Protein AF-A0AAD8CHP3-F1 (afdb_monomer)

Nearest PDB structures (foldseek):
  4o7q-assembly1_A  TM=8.696E-01  e=1.292E-02  Homo sapiens
  3vd8-assembly1_A  TM=9.034E-01  e=2.076E-02  Escherichia coli O157:H7
  6p6c-assembly1_A  TM=6.673E-01  e=2.740E-01  Homo sapiens

Organism: NCBI:txid40147

Structure (mmCIF, N/CA/C/O backbone):
data_AF-A0AAD8CHP3-F1
#
_entry.id   AF-A0AAD8CHP3-F1
#
loop_
_atom_site.group_PDB
_atom_site.id
_atom_site.type_symbol
_atom_site.label_atom_id
_atom_site.label_alt_id
_atom_site.label_comp_id
_atom_site.label_asym_id
_atom_site.label_entity_id
_atom_site.label_seq_id
_atom_site.pdbx_PDB_ins_code
_atom_site.Cartn_x
_atom_site.Cartn_y
_atom_site.Cartn_z
_atom_site.occupancy
_atom_site.B_iso_or_equiv
_atom_site.auth_seq_id
_atom_site.auth_comp_id
_atom_site.auth_asym_id
_atom_site.auth_atom_id
_atom_site.pdbx_PDB_model_num
ATOM 1 N N . MET A 1 1 ? -0.700 0.574 -36.004 1.00 47.62 1 MET A N 1
ATOM 2 C CA . MET A 1 1 ? -0.506 0.316 -34.564 1.00 47.62 1 MET A CA 1
ATOM 3 C C . MET A 1 1 ? 0.311 1.462 -34.017 1.00 47.62 1 MET A C 1
ATOM 5 O O . MET A 1 1 ? 1.332 1.786 -34.609 1.00 47.62 1 MET A O 1
ATOM 9 N N . ASP A 1 2 ? -0.210 2.144 -33.004 1.00 65.44 2 ASP A N 1
ATOM 10 C CA . ASP A 1 2 ? 0.428 3.311 -32.400 1.00 65.44 2 ASP A CA 1
ATOM 11 C C . ASP A 1 2 ? 1.391 2.822 -31.314 1.00 65.44 2 ASP A C 1
ATOM 13 O O . ASP A 1 2 ? 0.971 2.398 -30.238 1.00 65.44 2 ASP A O 1
ATOM 17 N N . VAL A 1 3 ? 2.684 2.848 -31.632 1.00 64.81 3 VAL A N 1
ATOM 18 C CA . VAL A 1 3 ? 3.774 2.371 -30.769 1.00 64.81 3 VAL A CA 1
ATOM 19 C C . VAL A 1 3 ? 3.728 3.029 -29.381 1.00 64.81 3 VAL A C 1
ATOM 21 O O . VAL A 1 3 ? 4.070 2.397 -28.385 1.00 64.81 3 VAL A O 1
ATOM 24 N N . VAL A 1 4 ? 3.232 4.267 -29.273 1.00 62.03 4 VAL A N 1
ATOM 25 C CA . VAL A 1 4 ? 3.139 4.993 -27.997 1.00 62.03 4 VAL A CA 1
ATOM 26 C C . VAL A 1 4 ? 2.039 4.421 -27.097 1.00 62.03 4 VAL A C 1
ATOM 28 O O . VAL A 1 4 ? 2.197 4.386 -25.874 1.00 62.03 4 VAL A O 1
ATOM 31 N N . LEU A 1 5 ? 0.926 3.955 -27.675 1.00 61.50 5 LEU A N 1
ATOM 32 C CA . LEU A 1 5 ? -0.160 3.329 -26.914 1.00 61.50 5 LEU A CA 1
ATOM 33 C C . LEU A 1 5 ? 0.250 1.964 -26.355 1.00 61.50 5 LEU A C 1
ATOM 35 O O . LEU A 1 5 ? -0.121 1.636 -25.225 1.00 61.50 5 LEU A O 1
ATOM 39 N N . ASP A 1 6 ? 1.030 1.194 -27.112 1.00 62.28 6 ASP A N 1
ATOM 40 C CA . ASP A 1 6 ? 1.503 -0.122 -26.683 1.00 62.28 6 ASP A CA 1
ATOM 41 C C . ASP A 1 6 ? 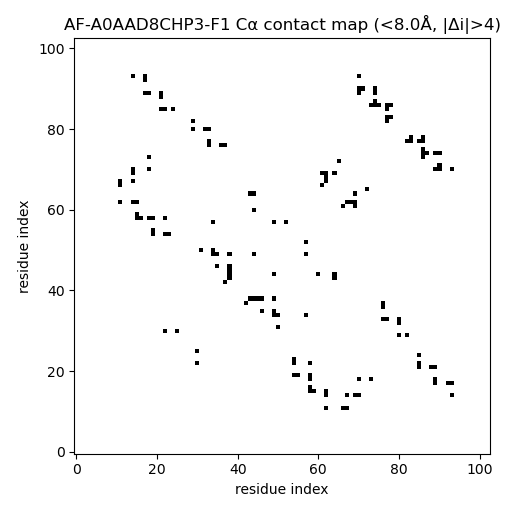2.575 -0.007 -25.584 1.00 62.28 6 ASP A C 1
ATOM 43 O O . ASP A 1 6 ? 2.479 -0.701 -24.572 1.00 62.28 6 ASP A O 1
ATOM 47 N N . ILE A 1 7 ? 3.501 0.957 -25.683 1.00 59.72 7 ILE A N 1
ATOM 48 C CA . ILE A 1 7 ? 4.495 1.236 -24.626 1.00 59.72 7 ILE A CA 1
ATOM 49 C C . ILE A 1 7 ? 3.816 1.663 -23.314 1.00 59.72 7 ILE A C 1
ATOM 51 O O . ILE A 1 7 ? 4.141 1.146 -22.245 1.00 59.72 7 ILE A O 1
ATOM 55 N N . LYS A 1 8 ? 2.820 2.563 -23.366 1.00 60.69 8 LYS A N 1
ATOM 56 C CA . LYS A 1 8 ? 2.075 2.979 -22.160 1.00 60.69 8 LYS A CA 1
ATOM 57 C C . LYS A 1 8 ? 1.352 1.807 -21.493 1.00 60.69 8 LYS A C 1
ATOM 59 O O . LYS A 1 8 ? 1.336 1.723 -20.268 1.00 60.69 8 LYS A O 1
ATOM 64 N N . LYS A 1 9 ? 0.772 0.891 -22.277 1.00 59.53 9 LYS A N 1
ATOM 65 C CA . LYS A 1 9 ? 0.114 -0.313 -21.745 1.00 59.53 9 LYS A CA 1
ATOM 66 C C . LYS A 1 9 ? 1.102 -1.260 -21.068 1.00 59.53 9 LYS A C 1
ATOM 68 O O . LYS A 1 9 ? 0.808 -1.729 -19.972 1.00 59.53 9 LYS A O 1
ATOM 73 N N . VAL A 1 10 ? 2.259 -1.507 -21.684 1.00 60.03 10 VAL A N 1
ATOM 74 C CA . VAL A 1 10 ? 3.324 -2.343 -21.104 1.00 60.03 10 VAL A CA 1
ATOM 75 C C . VAL A 1 10 ? 3.851 -1.723 -19.805 1.00 60.03 10 VAL A C 1
ATOM 77 O O . VAL A 1 10 ? 3.923 -2.404 -18.785 1.00 60.03 10 VAL A O 1
ATOM 80 N N . SER A 1 11 ? 4.100 -0.411 -19.791 1.00 71.81 11 SER A N 1
ATOM 81 C CA . SER A 1 11 ? 4.550 0.322 -18.599 1.00 71.81 11 SER A CA 1
ATOM 82 C C . SER A 1 11 ? 3.544 0.251 -17.437 1.00 71.81 11 SER A C 1
ATOM 84 O O . SER A 1 11 ? 3.926 0.005 -16.289 1.00 71.81 11 SER A O 1
ATOM 86 N N . MET A 1 12 ? 2.243 0.377 -17.723 1.00 70.69 12 MET A N 1
ATOM 87 C CA . MET A 1 12 ? 1.178 0.261 -16.715 1.00 70.69 12 MET A CA 1
ATOM 88 C C . MET A 1 12 ? 1.024 -1.172 -16.186 1.00 70.69 12 MET A C 1
ATOM 90 O O . MET A 1 12 ? 0.844 -1.359 -14.983 1.00 70.69 12 MET A O 1
ATOM 94 N N . ALA A 1 13 ? 1.127 -2.183 -17.055 1.00 71.62 13 ALA A N 1
ATOM 95 C CA . ALA A 1 13 ? 1.086 -3.591 -16.656 1.00 71.62 13 ALA A CA 1
ATOM 96 C C . ALA A 1 13 ? 2.280 -3.960 -15.758 1.00 71.62 13 ALA A C 1
ATOM 98 O O . ALA A 1 13 ? 2.099 -4.582 -14.709 1.00 71.62 13 ALA A O 1
ATOM 99 N N . ASN A 1 14 ? 3.480 -3.491 -16.110 1.00 81.94 14 ASN A N 1
ATOM 100 C CA . ASN A 1 14 ? 4.677 -3.667 -15.290 1.00 81.94 14 ASN A CA 1
ATOM 101 C C . ASN A 1 14 ? 4.514 -2.979 -13.928 1.00 81.94 14 ASN A C 1
ATOM 103 O O . ASN A 1 14 ? 4.779 -3.590 -12.895 1.00 81.94 14 ASN A O 1
ATOM 107 N N . THR A 1 15 ? 3.991 -1.750 -13.910 1.00 87.94 15 THR A N 1
ATOM 108 C CA . THR A 1 15 ? 3.747 -0.990 -12.674 1.00 87.94 15 THR A CA 1
ATOM 109 C C . THR A 1 15 ? 2.755 -1.690 -11.745 1.00 87.94 15 THR A C 1
ATOM 111 O O . THR A 1 15 ? 2.998 -1.796 -10.543 1.00 87.94 15 THR A O 1
ATOM 114 N N . TRP A 1 16 ? 1.654 -2.204 -12.293 1.00 90.25 16 TRP A N 1
ATOM 115 C CA . TRP A 1 16 ? 0.653 -2.935 -11.520 1.00 90.25 16 TRP A CA 1
ATOM 116 C C . TRP A 1 16 ? 1.238 -4.220 -10.922 1.00 90.25 16 TRP A C 1
ATOM 118 O O . TRP A 1 16 ? 1.164 -4.398 -9.707 1.00 90.25 16 TRP A O 1
ATOM 128 N N . SER A 1 17 ? 1.872 -5.073 -11.733 1.00 91.38 17 SER A N 1
ATOM 129 C CA . SER A 1 17 ? 2.467 -6.331 -11.249 1.00 91.38 17 SER A CA 1
ATOM 130 C C . SER A 1 17 ? 3.528 -6.104 -10.164 1.00 91.38 17 SER A C 1
ATOM 132 O O . SER A 1 17 ? 3.637 -6.871 -9.206 1.00 91.38 17 SER A O 1
ATOM 134 N N . LEU A 1 18 ? 4.281 -5.007 -10.278 1.00 94.31 18 LEU A N 1
ATOM 135 C CA . LEU A 1 18 ? 5.284 -4.625 -9.299 1.00 94.31 18 LEU A CA 1
ATOM 136 C C . LEU A 1 18 ? 4.638 -4.225 -7.967 1.00 94.31 18 LEU A C 1
ATOM 138 O O . LEU A 1 18 ? 5.061 -4.700 -6.914 1.00 94.31 18 LEU A O 1
ATOM 142 N N . LEU A 1 19 ? 3.604 -3.382 -8.007 1.00 96.94 19 LEU A N 1
ATOM 143 C CA . LEU A 1 19 ? 2.847 -3.000 -6.815 1.00 96.94 19 LEU A CA 1
ATOM 144 C C . LEU A 1 19 ? 2.206 -4.218 -6.147 1.00 96.94 19 LEU A C 1
ATOM 146 O O . LEU A 1 19 ? 2.358 -4.391 -4.944 1.00 96.94 19 LEU A O 1
ATOM 150 N N . GLU A 1 20 ? 1.549 -5.082 -6.919 1.00 96.88 20 GLU A N 1
ATOM 151 C CA . GLU A 1 20 ? 0.931 -6.311 -6.413 1.00 96.88 20 GLU A CA 1
ATOM 152 C C . GLU A 1 20 ? 1.946 -7.178 -5.657 1.00 96.88 20 GLU A C 1
ATOM 154 O O . GLU A 1 20 ? 1.721 -7.517 -4.495 1.00 96.88 20 GLU A O 1
ATOM 159 N N . LYS A 1 21 ? 3.093 -7.474 -6.284 1.00 96.31 21 LYS A N 1
ATOM 160 C CA . LYS A 1 21 ? 4.168 -8.286 -5.695 1.00 96.31 21 LYS A CA 1
ATOM 161 C C . LYS A 1 21 ? 4.617 -7.750 -4.334 1.00 96.31 21 LYS A C 1
ATOM 163 O O . LYS A 1 21 ? 4.808 -8.527 -3.403 1.00 96.31 21 LYS A O 1
ATOM 168 N N . HIS A 1 22 ? 4.831 -6.440 -4.220 1.00 97.81 22 HIS A N 1
ATOM 169 C CA . HIS A 1 22 ? 5.357 -5.838 -2.989 1.00 97.81 22 HIS A CA 1
ATOM 170 C C . HIS A 1 22 ? 4.281 -5.669 -1.917 1.00 97.81 22 HIS A C 1
ATOM 172 O O . HIS A 1 22 ? 4.545 -5.926 -0.744 1.00 97.81 22 HIS A O 1
ATOM 178 N N . LEU A 1 23 ? 3.05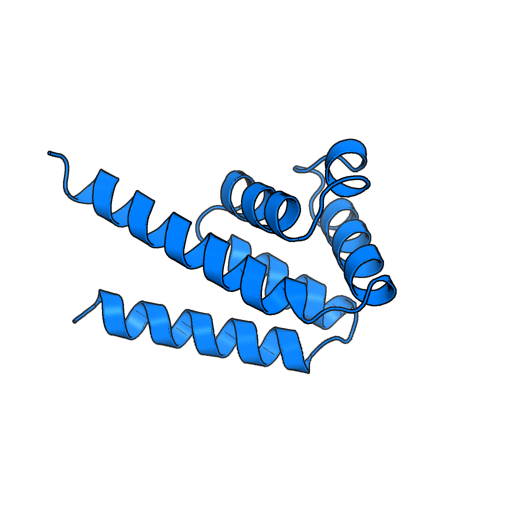4 -5.311 -2.299 1.00 98.00 23 LEU A N 1
ATOM 179 C CA . LEU A 1 23 ? 1.932 -5.210 -1.365 1.00 98.00 23 LEU A CA 1
ATOM 180 C C . LEU A 1 23 ? 1.505 -6.581 -0.817 1.00 98.00 23 LEU A C 1
ATOM 182 O O . LEU A 1 23 ? 1.055 -6.655 0.323 1.00 98.00 23 LEU A O 1
ATOM 186 N N . ALA A 1 24 ? 1.705 -7.667 -1.571 1.00 97.69 24 ALA A N 1
ATOM 187 C CA . ALA A 1 24 ? 1.462 -9.035 -1.106 1.00 97.69 24 ALA A CA 1
ATOM 188 C C . ALA A 1 24 ? 2.385 -9.467 0.050 1.00 97.69 24 ALA A C 1
ATOM 190 O O . ALA A 1 24 ? 2.049 -10.396 0.781 1.00 97.69 24 ALA A O 1
ATOM 191 N N . ASN A 1 25 ? 3.520 -8.787 0.248 1.00 97.06 25 ASN A N 1
ATOM 192 C CA . ASN A 1 25 ? 4.430 -9.049 1.368 1.00 97.06 25 ASN A CA 1
ATOM 193 C C . ASN A 1 25 ? 3.974 -8.390 2.680 1.00 97.06 25 ASN A C 1
ATOM 195 O O . ASN A 1 25 ? 4.610 -8.579 3.717 1.00 97.06 25 ASN A O 1
ATOM 199 N N . LEU A 1 26 ? 2.900 -7.597 2.652 1.00 97.50 26 LEU A N 1
ATOM 200 C CA . LEU A 1 26 ? 2.329 -6.999 3.850 1.00 97.50 26 LEU A CA 1
ATOM 201 C C . LEU A 1 26 ? 1.443 -8.012 4.573 1.00 97.50 26 LEU A C 1
ATOM 203 O O . LEU A 1 26 ? 0.558 -8.626 3.978 1.00 97.50 26 LEU A O 1
ATOM 207 N N . ASP A 1 27 ? 1.613 -8.125 5.889 1.00 97.12 27 ASP A N 1
ATOM 208 C CA . ASP A 1 27 ? 0.610 -8.792 6.713 1.00 97.12 27 ASP A CA 1
ATOM 209 C C . ASP A 1 27 ? -0.723 -8.019 6.697 1.00 97.12 27 ASP A C 1
ATOM 211 O O . ASP A 1 27 ? -0.794 -6.836 6.345 1.00 97.12 27 ASP A O 1
ATOM 215 N N . ALA A 1 28 ? -1.799 -8.677 7.133 1.00 96.81 28 ALA A N 1
ATOM 216 C CA . ALA A 1 28 ? -3.144 -8.105 7.112 1.00 96.81 28 ALA A CA 1
ATOM 217 C C . ALA A 1 28 ? -3.266 -6.771 7.879 1.00 96.81 28 ALA A C 1
ATOM 219 O O . ALA A 1 28 ? -4.057 -5.906 7.493 1.00 96.81 28 ALA A O 1
ATOM 220 N N . THR A 1 29 ? -2.486 -6.576 8.947 1.00 97.88 29 THR A N 1
ATOM 221 C CA . THR A 1 29 ? -2.509 -5.338 9.739 1.00 97.88 29 THR A CA 1
ATOM 222 C C . THR A 1 29 ? -1.857 -4.202 8.965 1.00 97.88 29 THR A C 1
ATOM 224 O O . THR A 1 29 ? -2.436 -3.119 8.848 1.00 97.88 29 THR A O 1
ATOM 227 N N . ASN A 1 30 ? -0.672 -4.443 8.410 1.00 98.38 30 ASN A N 1
ATOM 228 C CA . ASN A 1 30 ? 0.051 -3.453 7.623 1.00 98.38 30 ASN A CA 1
ATOM 229 C C . ASN A 1 30 ? -0.666 -3.133 6.310 1.00 98.38 30 ASN A C 1
ATOM 231 O O . ASN A 1 30 ? -0.757 -1.964 5.943 1.00 98.38 30 ASN A O 1
ATOM 235 N N . PHE A 1 31 ? -1.287 -4.121 5.664 1.00 98.44 31 PHE A N 1
ATOM 236 C CA . PHE A 1 31 ? -2.106 -3.877 4.481 1.00 98.44 31 PHE A CA 1
ATOM 237 C C . PHE A 1 31 ? -3.348 -3.033 4.804 1.00 98.44 31 PHE A C 1
ATOM 239 O O . PHE A 1 31 ? -3.662 -2.083 4.088 1.00 98.44 31 PHE A O 1
ATOM 246 N N . LYS A 1 32 ? -4.027 -3.284 5.932 1.00 97.94 32 LYS A N 1
ATOM 247 C CA . LYS A 1 32 ? -5.143 -2.430 6.373 1.00 97.94 32 LYS A CA 1
ATOM 248 C C . LYS A 1 32 ? -4.695 -0.987 6.636 1.00 97.94 32 LYS A C 1
ATOM 250 O O . LYS A 1 32 ? -5.380 -0.059 6.207 1.00 97.94 32 LYS A O 1
ATOM 255 N N . LYS A 1 33 ? -3.550 -0.790 7.304 1.00 98.25 33 LYS A N 1
ATOM 256 C CA . LYS A 1 33 ? -2.963 0.545 7.531 1.00 98.25 33 LYS A CA 1
ATOM 257 C C . LYS A 1 33 ? -2.608 1.238 6.220 1.00 98.25 33 LYS A C 1
ATOM 259 O O . LYS A 1 33 ? -2.916 2.414 6.067 1.00 98.25 33 LYS A O 1
ATOM 264 N N . PHE A 1 34 ? -2.023 0.503 5.277 1.00 98.44 34 PHE A N 1
ATOM 265 C CA . PHE A 1 34 ? -1.704 1.007 3.947 1.00 98.44 34 PHE A CA 1
ATOM 266 C C . PHE A 1 34 ? -2.955 1.561 3.255 1.00 98.44 34 PHE A C 1
ATOM 268 O O . PHE A 1 34 ? -2.961 2.713 2.836 1.00 98.44 34 PHE A O 1
ATOM 275 N N . LYS A 1 35 ? -4.049 0.786 3.206 1.00 98.12 35 LYS A N 1
ATOM 276 C CA . LYS A 1 35 ? -5.311 1.222 2.580 1.00 98.12 35 LYS A CA 1
ATOM 277 C C . LYS A 1 35 ? -5.919 2.444 3.268 1.00 98.12 35 LYS A C 1
ATOM 279 O O . LYS A 1 35 ? -6.425 3.336 2.594 1.00 98.12 35 LYS A O 1
ATOM 284 N N . PHE A 1 36 ? -5.857 2.495 4.598 1.00 97.19 36 PHE A N 1
ATOM 285 C CA . PHE A 1 36 ? -6.326 3.648 5.366 1.00 97.19 36 PHE A CA 1
ATOM 286 C C . PHE A 1 36 ? -5.518 4.907 5.036 1.00 97.19 36 PHE A C 1
ATOM 288 O O . PHE A 1 36 ? -6.095 5.932 4.686 1.00 97.19 36 PHE A O 1
ATOM 295 N N . ARG A 1 37 ? -4.185 4.809 5.064 1.00 97.50 37 ARG A N 1
ATOM 296 C CA . ARG A 1 37 ? -3.296 5.937 4.779 1.00 97.50 37 ARG A CA 1
ATOM 297 C C . ARG A 1 37 ? -3.372 6.387 3.320 1.00 97.50 37 ARG A C 1
ATOM 299 O O . ARG A 1 37 ? -3.330 7.582 3.055 1.00 97.50 37 ARG A O 1
ATOM 306 N N . LEU A 1 38 ? -3.559 5.450 2.389 1.00 96.69 38 LEU A N 1
ATOM 307 C CA . LEU A 1 38 ? -3.833 5.752 0.986 1.00 96.69 38 LEU A CA 1
ATOM 308 C C . LEU A 1 38 ? -5.085 6.618 0.841 1.00 96.69 38 LEU A C 1
ATOM 310 O O . LEU A 1 38 ? -5.035 7.628 0.155 1.00 96.69 38 LEU A O 1
ATOM 314 N N . ASN A 1 39 ? -6.182 6.257 1.509 1.00 95.88 39 ASN A N 1
ATOM 315 C CA . ASN A 1 39 ? -7.411 7.046 1.464 1.00 95.88 39 ASN A CA 1
ATOM 316 C C . ASN A 1 39 ? -7.274 8.414 2.155 1.00 95.88 39 ASN A C 1
ATOM 318 O O . ASN A 1 39 ? -7.844 9.393 1.682 1.00 95.88 39 ASN A O 1
ATOM 322 N N . GLU A 1 40 ? -6.537 8.480 3.266 1.00 94.31 40 GLU A N 1
ATOM 323 C CA . GLU A 1 40 ? -6.323 9.716 4.025 1.00 94.31 40 GLU A CA 1
ATOM 324 C C . GLU A 1 40 ? -5.481 10.734 3.240 1.00 94.31 40 GLU A C 1
ATOM 326 O O . GLU A 1 40 ? -5.836 11.910 3.183 1.00 94.31 40 GLU A O 1
ATOM 331 N N . SER A 1 41 ? -4.395 10.279 2.609 1.00 90.31 41 SER A N 1
ATOM 332 C CA . SER A 1 41 ? -3.501 11.130 1.816 1.00 90.31 41 SER A CA 1
ATOM 333 C C . SER A 1 41 ? -4.024 11.397 0.400 1.00 90.31 41 SER A C 1
ATOM 335 O O . SER A 1 41 ? -3.684 12.424 -0.185 1.00 90.31 41 SER A O 1
ATOM 337 N N . HIS A 1 42 ? -4.840 10.490 -0.150 1.00 88.94 42 HIS A N 1
ATOM 338 C CA . HIS A 1 42 ? -5.341 10.539 -1.526 1.00 88.94 42 HIS A CA 1
ATOM 339 C C . HIS A 1 42 ? -6.824 10.152 -1.596 1.00 88.94 42 HIS A C 1
ATOM 341 O O . HIS A 1 42 ? -7.203 8.985 -1.757 1.00 88.94 42 HIS A O 1
ATOM 347 N N . GLN A 1 43 ? -7.691 11.159 -1.489 1.00 86.56 43 GLN A N 1
ATOM 348 C CA . GLN A 1 43 ? -9.145 10.981 -1.492 1.00 86.56 43 GLN A CA 1
ATOM 349 C C . GLN A 1 43 ? -9.725 10.627 -2.873 1.00 86.56 43 GLN A C 1
ATOM 351 O O . GLN A 1 43 ? -10.921 10.355 -2.985 1.00 86.56 43 GLN A O 1
ATOM 356 N N . GLU A 1 44 ? -8.900 10.588 -3.921 1.00 91.38 44 GLU A N 1
ATOM 357 C CA . GLU A 1 44 ? -9.288 10.183 -5.273 1.00 91.38 44 GLU A CA 1
ATOM 358 C C . GLU A 1 44 ? -9.824 8.738 -5.327 1.00 91.38 44 GLU A C 1
ATOM 360 O O . GLU A 1 44 ? -10.658 8.408 -6.177 1.00 91.38 44 GLU A O 1
ATOM 365 N N . ILE A 1 45 ? -9.401 7.878 -4.389 1.00 90.50 45 ILE A N 1
ATOM 366 C CA . ILE A 1 45 ? -9.936 6.525 -4.217 1.00 90.50 45 ILE A CA 1
ATOM 367 C C . ILE A 1 45 ? -10.789 6.489 -2.944 1.00 90.50 45 ILE A C 1
ATOM 369 O O . ILE A 1 45 ? -10.281 6.514 -1.824 1.00 90.50 45 ILE A O 1
ATOM 373 N N . GLY A 1 46 ? -12.109 6.398 -3.111 1.00 92.19 46 GLY A N 1
ATOM 374 C CA . GLY A 1 46 ? -13.042 6.366 -1.982 1.00 92.19 46 GLY A CA 1
ATOM 375 C C . GLY A 1 46 ? -12.853 5.150 -1.065 1.00 92.19 46 GLY A C 1
ATOM 376 O O . GLY A 1 46 ? -12.660 4.028 -1.542 1.00 92.19 46 GLY A O 1
ATOM 377 N N . TRP A 1 47 ? -12.993 5.363 0.251 1.00 94.38 47 TRP A N 1
ATOM 378 C CA . TRP A 1 47 ? -12.785 4.336 1.282 1.00 94.38 47 TRP A CA 1
ATOM 379 C C . TRP A 1 47 ? -13.572 3.049 1.026 1.00 94.38 47 TRP A C 1
ATOM 381 O O . TRP A 1 47 ? -12.999 1.973 1.115 1.00 94.38 47 TRP A O 1
ATOM 391 N N . GLY A 1 48 ? -14.843 3.135 0.618 1.00 93.44 48 GLY A N 1
ATOM 392 C CA . GLY A 1 48 ? -15.661 1.941 0.365 1.00 93.44 48 GLY A CA 1
ATOM 393 C C . GLY A 1 48 ? -15.088 1.002 -0.708 1.00 93.44 48 GLY A C 1
ATOM 394 O O . GLY A 1 48 ? -15.270 -0.211 -0.619 1.00 93.44 48 GLY A O 1
ATOM 395 N N . LYS A 1 49 ? -14.344 1.539 -1.692 1.00 94.56 49 LYS A N 1
ATOM 396 C CA . LYS A 1 49 ? -13.614 0.720 -2.674 1.00 94.56 49 LYS A CA 1
ATOM 397 C C . LYS A 1 49 ? -12.372 0.085 -2.051 1.00 94.56 49 LYS A C 1
ATOM 399 O O . LYS A 1 49 ? -12.116 -1.089 -2.274 1.00 94.56 49 LYS A O 1
ATOM 404 N N . LEU A 1 50 ? -11.614 0.845 -1.261 1.00 95.81 50 LEU A N 1
ATOM 405 C CA . LEU A 1 50 ? -10.383 0.359 -0.632 1.00 95.81 50 LEU A CA 1
ATOM 406 C C . LEU A 1 50 ? -10.647 -0.644 0.489 1.00 95.81 50 LEU A C 1
ATOM 408 O O . LEU A 1 50 ? -9.923 -1.622 0.612 1.00 95.81 50 LEU A O 1
ATOM 412 N N . GLU A 1 51 ? -11.676 -0.453 1.304 1.00 95.75 51 GLU A N 1
ATOM 413 C CA . GLU A 1 51 ? -11.956 -1.297 2.467 1.00 95.75 51 GLU A CA 1
ATOM 414 C C . GLU A 1 51 ? -12.072 -2.778 2.087 1.00 95.75 51 GLU A C 1
ATOM 416 O O . GLU A 1 51 ? -11.452 -3.633 2.726 1.00 95.75 51 GLU A O 1
ATOM 421 N N . THR A 1 52 ? -12.775 -3.054 0.988 1.00 95.12 52 THR A N 1
ATOM 422 C CA . THR A 1 52 ? -13.035 -4.406 0.477 1.00 95.12 52 THR A CA 1
ATOM 423 C C . THR A 1 52 ? -12.024 -4.884 -0.564 1.00 95.12 52 THR A C 1
ATOM 425 O O . THR A 1 52 ? -11.957 -6.084 -0.809 1.00 95.12 52 THR A O 1
ATOM 428 N N . ALA A 1 53 ? -11.206 -3.988 -1.128 1.00 97.00 53 ALA A N 1
ATOM 429 C CA . ALA A 1 53 ? -10.184 -4.349 -2.104 1.00 97.00 53 ALA A CA 1
ATOM 430 C C . ALA A 1 53 ? -9.124 -5.285 -1.505 1.00 97.00 53 ALA A C 1
ATOM 432 O O . ALA A 1 53 ? -8.573 -5.035 -0.419 1.00 97.00 53 ALA A O 1
ATOM 433 N N . ASP A 1 54 ? -8.812 -6.336 -2.255 1.00 97.81 54 ASP A N 1
ATOM 434 C CA . ASP A 1 54 ? -7.641 -7.167 -2.024 1.00 97.81 54 ASP A CA 1
ATOM 435 C C . ASP A 1 54 ? -6.368 -6.487 -2.569 1.00 97.81 54 ASP A C 1
ATOM 437 O O . ASP A 1 54 ? -6.373 -5.319 -2.981 1.00 97.81 54 ASP A O 1
ATOM 441 N N . VAL A 1 55 ? -5.240 -7.197 -2.513 1.00 97.94 55 VAL A N 1
ATOM 442 C CA . VAL A 1 55 ? -3.9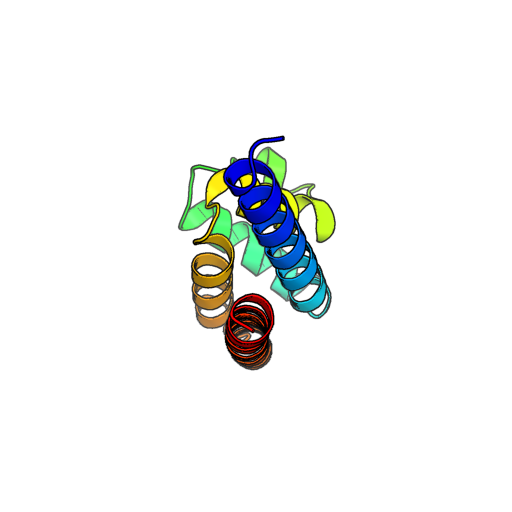43 -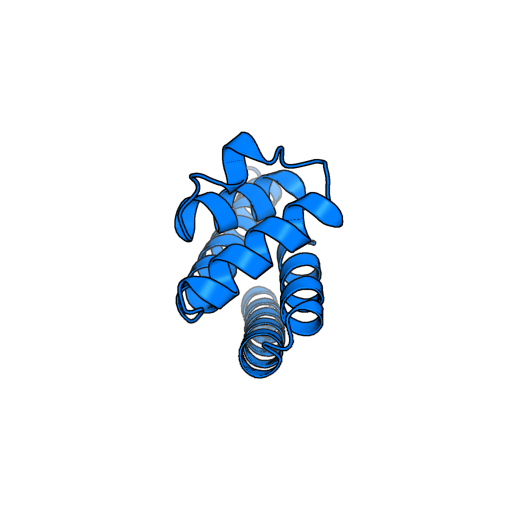6.692 -2.989 1.00 97.94 55 VAL A CA 1
ATOM 443 C C . VAL A 1 55 ? -3.989 -6.350 -4.480 1.00 97.94 55 VAL A C 1
ATOM 445 O O . VAL A 1 55 ? -3.482 -5.300 -4.884 1.00 97.94 55 VAL A O 1
ATOM 448 N N . LEU A 1 56 ? -4.632 -7.200 -5.283 1.00 96.94 56 LEU A N 1
ATOM 449 C CA . LEU A 1 56 ? -4.725 -7.037 -6.727 1.00 96.94 56 LEU A CA 1
ATOM 450 C C . LEU A 1 56 ? -5.551 -5.802 -7.083 1.00 96.94 56 LEU A C 1
ATOM 452 O O . LEU A 1 56 ? -5.123 -4.966 -7.882 1.00 96.94 56 LEU A O 1
ATOM 456 N N . ASP A 1 57 ? -6.727 -5.680 -6.475 1.00 97.19 57 ASP A N 1
ATOM 457 C CA . ASP A 1 57 ? -7.642 -4.569 -6.690 1.00 97.19 57 ASP A CA 1
ATOM 458 C C . ASP A 1 57 ? -7.035 -3.253 -6.209 1.00 97.19 57 ASP A C 1
ATOM 460 O O . ASP A 1 57 ? -7.118 -2.243 -6.909 1.00 97.19 57 ASP A O 1
ATOM 464 N N . THR A 1 58 ? -6.341 -3.265 -5.068 1.00 97.69 58 THR A N 1
ATOM 465 C CA . THR A 1 58 ? -5.629 -2.085 -4.557 1.00 97.69 58 THR A CA 1
ATOM 466 C C . THR A 1 58 ? -4.553 -1.632 -5.541 1.00 97.69 58 THR A C 1
ATOM 468 O O . THR A 1 58 ? -4.513 -0.455 -5.901 1.00 97.69 58 THR A O 1
ATOM 471 N N . ALA A 1 59 ? -3.727 -2.550 -6.050 1.00 96.81 59 ALA A N 1
ATOM 472 C CA . ALA A 1 59 ? -2.683 -2.213 -7.014 1.00 96.81 59 ALA A CA 1
ATOM 473 C C . ALA A 1 59 ? -3.266 -1.657 -8.329 1.00 96.81 59 ALA A C 1
ATOM 475 O O . ALA A 1 59 ? -2.786 -0.637 -8.831 1.00 96.81 59 ALA A O 1
ATOM 476 N N . LYS A 1 60 ? -4.355 -2.246 -8.850 1.00 95.12 60 LYS A N 1
ATOM 477 C CA . LYS A 1 60 ? -5.074 -1.709 -10.021 1.00 95.12 60 LYS A CA 1
ATOM 478 C C . LYS A 1 60 ? -5.601 -0.301 -9.774 1.00 95.12 60 LYS A C 1
ATOM 480 O O . LYS A 1 60 ? -5.418 0.564 -10.627 1.00 95.12 60 LYS A O 1
ATOM 485 N N . LEU A 1 61 ? -6.253 -0.071 -8.634 1.00 95.81 61 LEU A N 1
ATOM 486 C CA . LEU A 1 61 ? -6.806 1.236 -8.280 1.00 95.81 61 LEU A CA 1
ATOM 487 C C . LEU A 1 61 ? -5.702 2.297 -8.215 1.00 95.81 61 LEU A C 1
ATOM 489 O O . LEU A 1 61 ? -5.889 3.397 -8.731 1.00 95.81 61 LEU A O 1
ATOM 493 N N . MET A 1 62 ? -4.533 1.958 -7.664 1.00 96.12 62 MET A N 1
ATOM 494 C CA . MET A 1 62 ? -3.385 2.864 -7.633 1.00 96.12 62 MET A CA 1
ATOM 495 C C . MET A 1 62 ? -2.881 3.212 -9.035 1.00 96.12 62 MET A C 1
ATOM 497 O O . MET A 1 62 ? -2.669 4.387 -9.326 1.00 96.12 62 MET A O 1
ATOM 501 N N . VAL A 1 63 ? -2.729 2.231 -9.930 1.00 93.88 63 VAL A N 1
ATOM 502 C CA . VAL A 1 63 ? -2.293 2.500 -11.312 1.00 93.88 63 VAL A CA 1
ATOM 503 C C . VAL A 1 63 ? -3.333 3.311 -12.079 1.00 93.88 63 VAL A C 1
ATOM 505 O O . VAL A 1 63 ? -2.978 4.262 -12.766 1.00 93.88 63 VAL A O 1
ATOM 508 N N . GLN A 1 64 ? -4.619 2.995 -11.931 1.00 92.44 64 GLN A N 1
ATOM 509 C CA . GLN A 1 64 ? -5.696 3.742 -12.586 1.00 92.44 64 GLN A CA 1
ATOM 510 C C . GLN A 1 64 ? -5.768 5.199 -12.117 1.00 92.44 64 GLN A C 1
ATOM 512 O O . GLN A 1 64 ? -6.067 6.084 -12.915 1.00 92.44 64 GLN A O 1
ATOM 517 N N . CYS A 1 65 ? -5.509 5.444 -10.833 1.00 94.00 65 CYS A N 1
ATOM 518 C CA . CYS A 1 65 ? -5.639 6.767 -10.240 1.00 94.00 65 CYS A CA 1
ATOM 519 C C . CYS A 1 65 ? -4.381 7.625 -10.426 1.00 94.00 65 CYS A C 1
ATOM 521 O O . CYS A 1 65 ? -4.468 8.794 -10.795 1.00 94.00 65 CYS A O 1
ATOM 523 N N . PHE A 1 66 ? -3.202 7.044 -10.201 1.00 91.69 66 PHE A N 1
ATOM 524 C CA . PHE A 1 66 ? -1.935 7.781 -10.144 1.00 91.69 66 PHE A CA 1
ATOM 525 C C . PHE A 1 66 ? -1.036 7.544 -11.363 1.00 91.69 66 PHE A C 1
ATOM 527 O O . PHE A 1 66 ? -0.004 8.206 -11.495 1.00 91.69 66 PHE A O 1
ATOM 534 N N . ASN A 1 67 ? -1.416 6.641 -12.275 1.00 89.06 67 ASN A N 1
ATOM 535 C CA . ASN A 1 67 ? -0.663 6.289 -13.481 1.00 89.06 67 ASN A CA 1
ATOM 536 C C . ASN A 1 67 ? 0.817 6.010 -13.152 1.00 89.06 67 ASN A C 1
ATOM 538 O O . ASN A 1 67 ? 1.132 5.197 -12.282 1.00 89.06 67 ASN A O 1
ATOM 542 N N . ASN A 1 68 ? 1.733 6.740 -13.793 1.00 82.69 68 ASN A N 1
ATOM 543 C CA . ASN A 1 68 ? 3.179 6.607 -13.612 1.00 82.69 68 ASN A CA 1
ATOM 544 C C . ASN A 1 68 ? 3.656 6.945 -12.187 1.00 82.69 68 ASN A C 1
ATOM 546 O O . ASN A 1 68 ? 4.759 6.556 -11.815 1.00 82.69 68 ASN A O 1
ATOM 550 N N . ASN A 1 69 ? 2.857 7.661 -11.387 1.00 90.44 69 ASN A N 1
ATOM 551 C CA . ASN A 1 69 ? 3.215 8.021 -10.014 1.00 90.44 69 ASN A CA 1
ATOM 552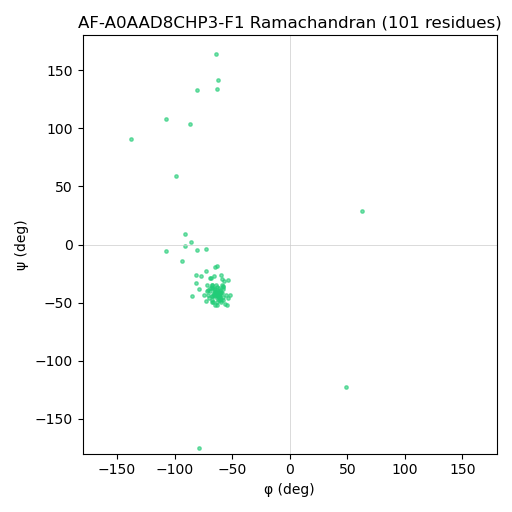 C C . ASN A 1 69 ? 2.752 6.987 -8.969 1.00 90.44 69 ASN A C 1
ATOM 554 O O . ASN A 1 69 ? 3.018 7.153 -7.781 1.00 90.44 69 ASN A O 1
ATOM 558 N N . ALA A 1 70 ? 2.078 5.907 -9.381 1.00 94.25 70 ALA A N 1
ATOM 559 C CA . ALA A 1 70 ? 1.534 4.913 -8.453 1.00 94.25 70 ALA A CA 1
ATOM 560 C C . ALA A 1 70 ? 2.608 4.283 -7.546 1.00 94.25 70 ALA A C 1
ATOM 562 O O . ALA A 1 70 ? 2.373 4.087 -6.355 1.00 94.25 70 ALA A O 1
ATOM 563 N N . VAL A 1 71 ? 3.810 4.028 -8.079 1.00 94.88 71 VAL A N 1
ATOM 564 C CA . VAL A 1 71 ? 4.943 3.515 -7.287 1.00 94.88 71 VAL A CA 1
ATOM 565 C C . VAL A 1 71 ? 5.413 4.533 -6.252 1.00 94.88 71 VAL A C 1
ATOM 567 O O . VAL A 1 71 ? 5.659 4.153 -5.112 1.00 94.88 71 VAL A O 1
ATOM 570 N N . GLY A 1 72 ? 5.514 5.814 -6.623 1.00 94.81 72 GLY A N 1
ATOM 571 C CA . GLY A 1 72 ? 5.933 6.878 -5.705 1.00 94.81 72 GLY A CA 1
ATOM 572 C C . GLY A 1 72 ? 4.990 6.987 -4.510 1.00 94.81 72 GLY A C 1
ATOM 573 O O . GLY A 1 72 ? 5.427 6.895 -3.366 1.00 94.81 72 GLY A O 1
ATOM 574 N N . VAL A 1 73 ? 3.683 7.038 -4.786 1.00 97.00 73 VAL A N 1
ATOM 575 C CA . VAL A 1 73 ? 2.634 7.060 -3.754 1.00 97.00 73 VAL A CA 1
ATOM 576 C C . VAL A 1 73 ? 2.723 5.836 -2.836 1.00 97.00 73 VAL A C 1
ATOM 578 O O . VAL A 1 73 ? 2.672 5.971 -1.614 1.00 97.00 73 VAL A O 1
ATOM 581 N N . ALA A 1 74 ? 2.899 4.634 -3.396 1.00 97.69 74 ALA A N 1
ATOM 582 C CA . ALA A 1 74 ? 3.034 3.418 -2.597 1.00 97.69 74 ALA A CA 1
ATOM 583 C C . ALA A 1 74 ? 4.253 3.463 -1.666 1.00 97.69 74 ALA A C 1
ATOM 585 O O . ALA A 1 74 ? 4.146 3.093 -0.499 1.00 97.69 74 ALA A O 1
ATOM 586 N N . VAL A 1 75 ? 5.401 3.924 -2.167 1.00 97.94 75 VAL A N 1
ATOM 587 C CA . VAL A 1 75 ? 6.640 4.035 -1.387 1.00 97.94 75 VAL A CA 1
ATOM 588 C C . VAL A 1 75 ? 6.472 4.996 -0.213 1.00 97.94 75 VAL A C 1
ATOM 590 O O . VAL A 1 75 ? 6.902 4.668 0.894 1.00 97.94 75 VAL A O 1
ATOM 593 N N . ASP A 1 76 ? 5.843 6.149 -0.428 1.00 97.94 76 ASP A N 1
ATOM 594 C CA . ASP A 1 76 ? 5.639 7.142 0.630 1.00 97.94 76 ASP A CA 1
ATOM 595 C C . ASP A 1 76 ? 4.697 6.614 1.716 1.00 97.94 76 ASP A C 1
ATOM 597 O O . ASP A 1 76 ? 5.017 6.681 2.902 1.00 97.94 76 ASP A O 1
ATOM 601 N N . ILE A 1 77 ? 3.598 5.961 1.328 1.00 98.19 77 ILE A N 1
ATOM 602 C CA . ILE A 1 77 ? 2.673 5.347 2.287 1.00 98.19 77 ILE A CA 1
ATOM 603 C C . ILE A 1 77 ? 3.351 4.221 3.077 1.00 98.19 77 ILE A C 1
ATOM 605 O O . ILE A 1 77 ? 3.158 4.122 4.288 1.00 98.19 77 ILE A O 1
ATOM 609 N N . LEU A 1 78 ? 4.152 3.371 2.423 1.00 98.50 78 LEU A N 1
ATOM 610 C CA . LEU A 1 78 ? 4.883 2.287 3.090 1.00 98.50 78 LEU A CA 1
ATOM 611 C C . LEU A 1 78 ? 5.865 2.823 4.143 1.00 98.50 78 LEU A C 1
ATOM 613 O O . LEU A 1 78 ? 5.990 2.225 5.214 1.00 98.50 78 LEU A O 1
ATOM 617 N N . LYS A 1 79 ? 6.523 3.957 3.872 1.00 98.12 79 LYS A N 1
ATOM 618 C CA . LYS A 1 79 ? 7.374 4.650 4.852 1.00 98.12 79 LYS A CA 1
ATOM 619 C C . LYS A 1 79 ? 6.555 5.226 6.004 1.00 98.12 79 LYS A C 1
ATOM 621 O O . LYS A 1 79 ? 6.927 5.025 7.157 1.00 98.12 79 LYS A O 1
ATOM 626 N N . ASP A 1 80 ? 5.419 5.860 5.710 1.00 97.75 80 ASP A N 1
ATOM 627 C CA . ASP A 1 80 ? 4.512 6.424 6.720 1.00 97.75 80 ASP A CA 1
ATOM 628 C C . ASP A 1 80 ? 4.015 5.366 7.718 1.00 97.75 80 ASP A C 1
ATOM 630 O O . ASP A 1 80 ? 3.873 5.645 8.909 1.00 97.75 80 ASP A O 1
ATOM 634 N N . ILE A 1 81 ? 3.786 4.129 7.262 1.00 97.62 81 ILE A N 1
ATOM 635 C CA . ILE A 1 81 ? 3.378 3.011 8.130 1.00 97.62 81 ILE A CA 1
ATOM 636 C C . ILE A 1 81 ? 4.561 2.203 8.696 1.00 97.62 81 ILE A C 1
ATOM 638 O O . ILE A 1 81 ? 4.350 1.160 9.317 1.00 97.62 81 ILE A O 1
ATOM 642 N N . ASN A 1 82 ? 5.792 2.692 8.517 1.00 97.56 82 ASN A N 1
ATOM 643 C CA . ASN A 1 82 ? 7.049 2.113 8.998 1.00 97.56 82 ASN A CA 1
ATOM 644 C C . ASN A 1 82 ? 7.392 0.719 8.427 1.00 97.56 82 ASN A C 1
ATOM 646 O O . ASN A 1 82 ? 8.095 -0.068 9.063 1.00 97.56 82 ASN A O 1
ATOM 650 N N . VAL A 1 83 ? 6.944 0.415 7.206 1.00 97.38 83 VAL A N 1
ATOM 651 C CA . VAL A 1 83 ? 7.310 -0.799 6.455 1.00 97.38 83 VAL A CA 1
ATOM 652 C C . VAL A 1 83 ? 8.415 -0.459 5.443 1.00 97.38 83 VAL A C 1
ATOM 654 O O . VAL A 1 83 ? 8.284 -0.601 4.226 1.00 97.38 83 VAL A O 1
ATOM 657 N N . ASN A 1 84 ? 9.534 0.041 5.972 1.00 96.88 84 ASN A N 1
ATOM 658 C CA . ASN A 1 84 ? 10.628 0.620 5.181 1.00 96.88 84 ASN A CA 1
ATOM 659 C C . ASN A 1 84 ? 11.360 -0.393 4.289 1.00 96.88 84 ASN A C 1
ATOM 661 O O . ASN A 1 84 ? 11.911 -0.017 3.254 1.00 96.88 84 ASN A O 1
ATOM 665 N N . ASP A 1 85 ? 11.366 -1.666 4.679 1.00 97.12 85 ASP A N 1
ATOM 666 C CA . ASP A 1 85 ? 12.003 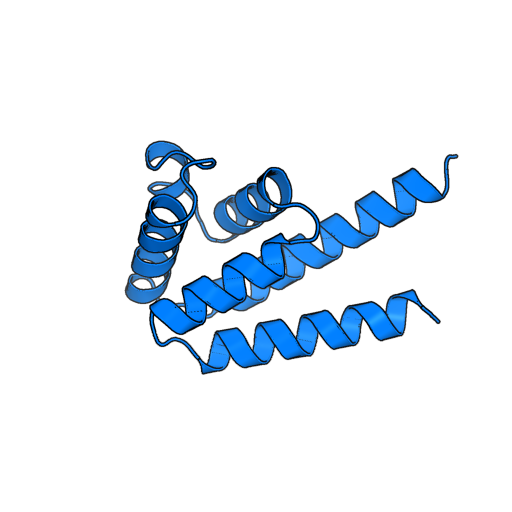-2.741 3.917 1.00 97.12 85 ASP A CA 1
ATOM 667 C C . ASP A 1 85 ? 11.294 -2.950 2.566 1.00 97.12 85 ASP A C 1
ATOM 669 O O . ASP A 1 85 ? 11.899 -2.795 1.503 1.00 97.12 85 ASP A O 1
ATOM 673 N N . VAL A 1 86 ? 9.964 -3.117 2.597 1.00 97.19 86 VAL A N 1
ATOM 674 C CA . VAL A 1 86 ? 9.126 -3.213 1.389 1.00 97.19 86 VAL A CA 1
ATOM 675 C C . VAL A 1 86 ? 9.211 -1.930 0.558 1.00 97.19 86 VAL A C 1
ATOM 677 O O . VAL A 1 86 ? 9.346 -2.003 -0.662 1.00 97.19 86 VAL A O 1
ATOM 680 N N . ALA A 1 87 ? 9.211 -0.750 1.193 1.00 96.75 87 ALA A N 1
ATOM 681 C CA . ALA A 1 87 ? 9.369 0.527 0.487 1.00 96.75 87 ALA A CA 1
ATOM 682 C C . ALA A 1 87 ? 10.695 0.605 -0.293 1.00 96.75 87 ALA A C 1
ATOM 684 O O . ALA A 1 87 ? 10.742 1.083 -1.433 1.00 96.75 87 ALA A O 1
ATOM 685 N N . THR A 1 88 ? 11.778 0.122 0.319 1.00 95.75 88 THR A N 1
ATOM 686 C CA . THR A 1 88 ? 13.119 0.103 -0.274 1.00 95.75 88 THR A CA 1
ATOM 687 C C . THR A 1 88 ? 13.171 -0.859 -1.452 1.00 95.75 88 THR A C 1
ATOM 689 O O . THR A 1 88 ? 13.600 -0.470 -2.540 1.00 95.75 88 THR A O 1
ATOM 692 N N . HIS A 1 89 ? 12.681 -2.086 -1.273 1.00 95.62 89 HIS A N 1
ATOM 693 C CA . HIS A 1 89 ? 12.658 -3.090 -2.331 1.00 95.62 89 HIS A CA 1
ATOM 694 C C . HIS A 1 89 ? 11.777 -2.680 -3.517 1.00 95.62 89 HIS A C 1
ATOM 696 O O . HIS A 1 89 ? 12.201 -2.822 -4.664 1.00 95.62 89 HIS A O 1
ATOM 702 N N . LEU A 1 90 ? 10.608 -2.085 -3.262 1.00 94.62 90 LEU A N 1
ATOM 703 C CA . LEU A 1 90 ? 9.737 -1.540 -4.304 1.00 94.62 90 LEU A CA 1
ATOM 704 C C . LEU A 1 90 ? 10.434 -0.434 -5.112 1.00 94.62 90 LEU A C 1
ATOM 706 O O . LEU A 1 90 ? 10.391 -0.438 -6.344 1.00 94.62 90 LEU A O 1
ATOM 710 N N . SER A 1 91 ? 11.122 0.486 -4.429 1.00 92.19 91 SER A N 1
ATOM 711 C CA . SER A 1 91 ? 11.873 1.572 -5.075 1.00 92.19 91 SER A CA 1
ATOM 712 C C . SER A 1 91 ? 13.040 1.051 -5.921 1.00 92.19 91 SER A C 1
ATOM 714 O O . SER A 1 91 ? 13.325 1.576 -6.993 1.00 92.19 91 SER A O 1
ATOM 716 N N . GLN A 1 92 ? 13.739 0.015 -5.456 1.00 90.81 92 GLN A N 1
ATOM 717 C CA . GLN A 1 92 ? 14.855 -0.578 -6.194 1.00 90.81 92 GLN A CA 1
ATOM 718 C C . GLN A 1 92 ? 14.387 -1.351 -7.428 1.00 90.81 92 GLN A C 1
ATOM 720 O O . GLN A 1 92 ? 15.000 -1.233 -8.491 1.00 90.81 92 GLN A O 1
ATOM 725 N N . ASP A 1 93 ? 13.318 -2.136 -7.298 1.00 89.88 93 ASP A N 1
ATOM 726 C CA . ASP A 1 93 ? 12.773 -2.925 -8.402 1.00 89.88 93 ASP A CA 1
ATOM 727 C C . ASP A 1 93 ? 12.171 -2.019 -9.493 1.00 89.88 93 ASP A C 1
ATOM 729 O O . ASP A 1 93 ? 12.345 -2.301 -10.680 1.00 89.88 93 ASP A O 1
ATOM 733 N N . SER A 1 94 ? 11.561 -0.883 -9.128 1.00 85.88 94 SER A N 1
ATOM 734 C CA . SER A 1 94 ? 11.049 0.084 -10.112 1.00 85.88 94 SER A CA 1
ATOM 735 C C . SER A 1 94 ? 12.164 0.735 -10.940 1.00 85.88 94 SER A C 1
ATOM 737 O O . SER A 1 94 ? 12.031 0.881 -12.155 1.00 85.88 94 SER A O 1
ATOM 739 N N . LEU A 1 95 ? 13.307 1.049 -10.320 1.00 79.19 95 LEU A N 1
ATOM 740 C CA . LEU A 1 95 ? 14.478 1.604 -11.008 1.00 79.19 95 LEU A CA 1
ATOM 741 C C . LEU A 1 95 ? 15.169 0.596 -11.937 1.00 79.19 95 LEU A C 1
ATOM 743 O O . LEU A 1 95 ? 15.789 1.006 -12.920 1.00 79.19 95 LEU A O 1
ATOM 747 N N . LYS A 1 96 ? 15.100 -0.708 -11.637 1.00 74.25 96 LYS A N 1
ATOM 748 C CA . LYS A 1 96 ? 15.633 -1.762 -12.518 1.00 74.25 96 LYS A CA 1
ATOM 749 C C . LYS A 1 96 ? 14.793 -1.904 -13.784 1.00 74.25 96 LYS A C 1
ATOM 751 O O . LYS A 1 96 ? 15.366 -1.880 -14.869 1.00 74.25 96 LYS A O 1
ATOM 756 N N . GLY A 1 97 ? 13.465 -1.928 -13.649 1.00 61.22 97 GLY A N 1
ATOM 757 C CA . GLY A 1 97 ? 12.555 -2.031 -14.795 1.00 61.22 97 GLY A CA 1
ATOM 758 C C . GLY A 1 97 ? 12.738 -0.905 -15.821 1.00 61.22 97 GLY A C 1
ATOM 759 O O . GLY A 1 97 ? 12.712 -1.160 -17.020 1.00 61.22 97 GLY A O 1
ATOM 760 N N . ILE A 1 98 ? 13.031 0.323 -15.371 1.00 59.50 98 ILE A N 1
ATOM 761 C CA . ILE A 1 98 ? 13.310 1.468 -16.263 1.00 59.50 98 ILE A CA 1
ATOM 762 C C . ILE A 1 98 ? 14.582 1.247 -17.102 1.00 59.50 98 ILE A C 1
ATOM 764 O O . ILE A 1 98 ? 14.652 1.683 -18.247 1.00 59.50 98 ILE A O 1
ATOM 768 N N . LYS A 1 99 ? 15.603 0.576 -16.555 1.00 55.03 99 LYS A N 1
ATOM 769 C CA . LYS A 1 99 ? 16.879 0.345 -17.2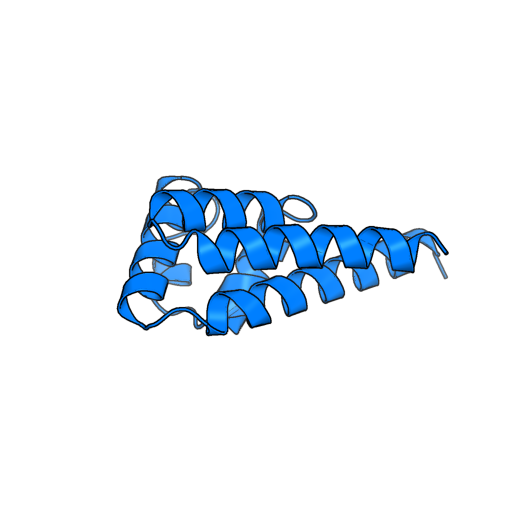55 1.00 55.03 99 LYS A CA 1
ATOM 770 C C . LYS A 1 99 ? 16.794 -0.758 -18.309 1.00 55.03 99 LYS A C 1
ATOM 772 O O . LYS A 1 99 ? 17.582 -0.732 -19.248 1.00 55.03 99 LYS A O 1
ATOM 777 N N . GLU A 1 100 ? 15.885 -1.714 -18.140 1.00 56.38 100 GLU A N 1
ATOM 778 C CA . GLU A 1 100 ? 15.660 -2.797 -19.105 1.00 56.38 100 GLU A CA 1
ATOM 779 C C . GLU A 1 100 ? 14.766 -2.357 -20.272 1.00 56.38 100 GLU A C 1
ATOM 781 O O . GLU A 1 100 ? 15.014 -2.779 -21.393 1.00 56.38 100 GLU A O 1
ATOM 786 N N . ASP A 1 101 ? 13.799 -1.463 -20.039 1.00 51.25 101 ASP A N 1
ATOM 787 C CA . ASP A 1 101 ? 12.909 -0.922 -21.085 1.00 51.25 101 ASP A CA 1
ATOM 788 C C . ASP A 1 101 ? 13.619 0.078 -22.029 1.00 51.25 101 ASP A C 1
ATOM 790 O O . ASP A 1 101 ? 13.208 0.282 -23.167 1.00 51.25 101 ASP A O 1
ATOM 794 N N . LEU A 1 102 ? 14.723 0.687 -21.573 1.00 51.12 102 LEU A N 1
ATOM 795 C CA . LEU 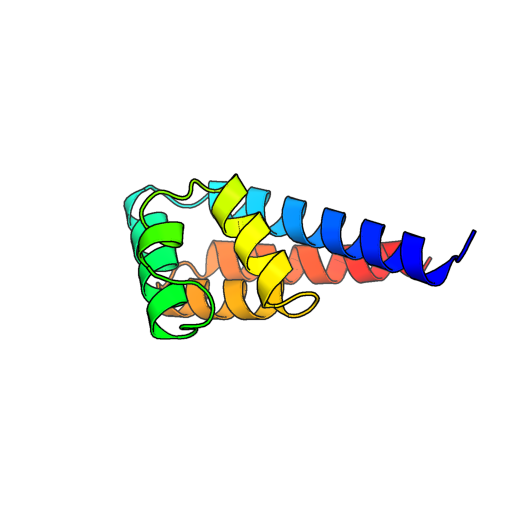A 1 102 ? 15.559 1.621 -22.348 1.00 51.12 102 LEU A CA 1
ATOM 796 C C . LEU A 1 102 ? 16.637 0.938 -23.217 1.00 51.12 102 LEU A C 1
ATOM 798 O O . LEU A 1 102 ? 17.441 1.643 -23.835 1.00 51.12 102 LEU A O 1
ATOM 802 N N . ARG A 1 103 ? 16.704 -0.398 -23.230 1.00 43.25 103 ARG A N 1
ATOM 803 C CA . ARG A 1 103 ? 17.725 -1.183 -23.939 1.00 43.25 103 ARG A CA 1
ATOM 804 C C . ARG A 1 103 ? 17.157 -1.876 -25.172 1.00 43.25 103 ARG A C 1
ATOM 806 O O . ARG A 1 103 ? 17.889 -1.885 -26.187 1.00 43.25 103 ARG A O 1
#

Sequence (103 aa):
MDVVLDIKKVSMANTWSLLEKHLANLDATNFKKFKFRLNESHQEIGWGKLETADVLDTAKLMVQCFNNNAVGVAVDILKDINVNDVATHLSQDSLKGIKEDLR

Mean predicted aligned error: 5.49 Å

Solvent-accessible surface area (backbone atoms only — not comparable to full-atom values): 5738 Å² total; per-residue (Å²): 135,62,68,67,62,53,51,53,50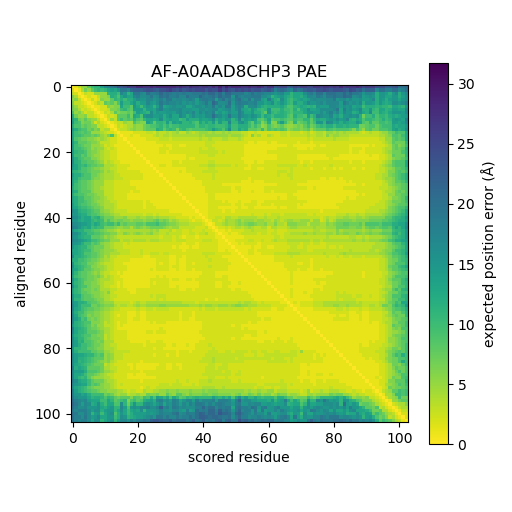,52,54,50,52,54,52,28,55,52,43,26,61,49,53,61,72,44,53,74,68,56,44,51,49,43,48,51,49,46,31,73,78,39,67,90,51,52,58,80,61,47,76,74,42,52,55,64,52,45,24,48,52,38,36,73,74,44,49,93,46,28,63,59,56,50,33,52,45,28,45,76,72,68,42,49,66,57,24,49,52,50,57,52,54,55,58,50,55,58,59,62,76,76,108

Secondary structure (DSSP, 8-state):
--HHHHHHHHHHHHHHHHHHHHHTTS-HHHHHHHHHHHHHH-TTS-HHHHHH--HHHHHHHHHHHHGGGHHHHHHHHHHHTT-HHHHHHHHHHHHHHHHHHT-

InterPro domains:
  IPR004020 DAPIN domain [PF02758] (18-87)
  IPR004020 DAPIN domain [PS50824] (12-96)
  IPR004020 DAPIN domain [SM01289] (15-92)
  IPR011029 Death-like domain superfamily [G3DSA:1.10.533.10] (4-97)
  IPR011029 Death-like domain superfamily [SSF47986] (12-93)

Foldseek 3Di:
DPPVVVVLVVLLVVQLVLQLVLLVPDDPVLNQQLLVVCCVVPVQDPSVQSVPDDSNSVSNVLCVRVPVCSLVSSLVSCVVSPVNVSSVVSVVVSVVVVVVVVD

Radius of gyration: 13.68 Å; Cα contacts (8 Å, |Δi|>4): 81; chains: 1; bounding box: 33×20×44 Å

pLDDT: mean 87.77, std 14.7, range [43.25, 98.5]